Protein AF-A0A4V2Y068-F1 (afdb_monomer)

pLDDT: mean 85.6, std 14.91, range [35.31, 97.5]

Sequence (86 aa):
MRYEIFADRRIQVIDIDDVGGEHVLEFVDPNVDPDGAVLAVYSVSNDWSRARVSISPKVEDVSVEFMSWALQIAQRTFSAPGTDGA

Secondary structure (DSSP, 8-state):
-EEEEETTEEEEEEEEEEETTEEEEEEE-TTT-TTS-SEEEEESSS-GGG-EEEE-TTSS---HHHHHHHHHHHHHHHTSPP----

Structure (mmCIF, N/CA/C/O backbone):
data_AF-A0A4V2Y068-F1
#
_entry.id   AF-A0A4V2Y068-F1
#
loop_
_atom_site.group_PDB
_atom_site.id
_atom_site.type_symbol
_atom_site.label_atom_id
_atom_site.label_alt_id
_atom_site.label_comp_id
_atom_site.label_asym_id
_atom_site.label_entity_id
_atom_site.label_seq_id
_atom_site.pdbx_PDB_ins_code
_atom_site.Cartn_x
_atom_site.Cartn_y
_atom_site.Cartn_z
_atom_site.occupancy
_atom_site.B_iso_or_equiv
_atom_site.auth_seq_id
_atom_site.auth_comp_id
_atom_site.auth_asym_id
_atom_site.auth_atom_id
_atom_site.pdbx_PDB_model_num
ATOM 1 N N . MET A 1 1 ? -7.345 -0.214 -11.526 1.00 76.06 1 MET A N 1
ATOM 2 C CA . MET A 1 1 ? -7.855 -0.253 -10.134 1.00 76.06 1 MET A CA 1
ATOM 3 C C . MET A 1 1 ? -8.272 -1.673 -9.790 1.00 76.06 1 MET A C 1
ATOM 5 O O . MET A 1 1 ? -9.063 -2.255 -10.526 1.00 76.06 1 MET A O 1
ATOM 9 N N . ARG A 1 2 ? -7.737 -2.229 -8.700 1.00 92.56 2 ARG A N 1
ATOM 10 C CA . ARG A 1 2 ? -8.078 -3.569 -8.197 1.00 92.56 2 ARG A CA 1
ATOM 11 C C . ARG A 1 2 ? -8.193 -3.565 -6.671 1.00 92.56 2 ARG A C 1
ATOM 13 O O . ARG A 1 2 ? -7.908 -2.554 -6.037 1.00 92.56 2 ARG A O 1
ATOM 20 N N . TYR A 1 3 ? -8.611 -4.686 -6.093 1.00 95.56 3 TYR A N 1
ATOM 21 C CA . TYR A 1 3 ? -8.712 -4.849 -4.644 1.00 95.56 3 TYR A CA 1
ATOM 22 C C . TYR A 1 3 ? -7.941 -6.073 -4.180 1.00 95.56 3 TYR A C 1
ATOM 24 O O . TYR A 1 3 ? -7.959 -7.100 -4.851 1.00 95.56 3 TYR A O 1
ATOM 32 N N . GLU A 1 4 ? -7.320 -5.951 -3.015 1.00 96.94 4 GLU A N 1
ATOM 33 C CA . GLU A 1 4 ? -6.549 -7.003 -2.360 1.00 96.94 4 GLU A CA 1
ATOM 34 C C . GLU A 1 4 ? -6.972 -7.093 -0.889 1.00 96.94 4 GLU A C 1
ATOM 36 O O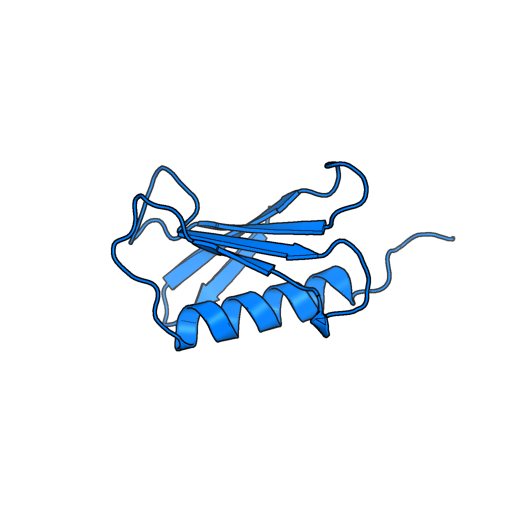 . GLU A 1 4 ? -7.467 -6.118 -0.315 1.00 96.94 4 GLU A O 1
ATOM 41 N N . ILE A 1 5 ? -6.815 -8.268 -0.278 1.00 96.81 5 ILE A N 1
ATOM 42 C CA . ILE A 1 5 ? -7.205 -8.490 1.120 1.00 96.81 5 ILE A CA 1
ATOM 43 C C . ILE A 1 5 ? -5.973 -8.453 2.023 1.00 96.81 5 ILE A C 1
ATOM 45 O O . ILE A 1 5 ? -4.983 -9.142 1.769 1.00 96.81 5 ILE A O 1
ATOM 49 N N . PHE A 1 6 ? -6.068 -7.682 3.105 1.00 96.31 6 PHE A N 1
ATOM 50 C CA . PHE A 1 6 ? -5.098 -7.659 4.194 1.00 96.31 6 PHE A CA 1
ATOM 51 C C . PHE A 1 6 ? -5.824 -7.728 5.537 1.00 96.31 6 PHE A C 1
ATOM 53 O O . PHE A 1 6 ? -6.579 -6.815 5.863 1.00 96.31 6 PHE A O 1
ATOM 60 N N . ALA A 1 7 ? -5.572 -8.779 6.324 1.00 94.38 7 ALA A N 1
ATOM 61 C CA . ALA A 1 7 ? -6.182 -8.972 7.646 1.00 94.38 7 ALA A CA 1
ATOM 62 C C . ALA A 1 7 ? -7.710 -8.738 7.633 1.00 94.38 7 ALA A C 1
ATOM 64 O O . ALA A 1 7 ? -8.225 -7.907 8.373 1.00 94.38 7 ALA A O 1
ATOM 65 N N . ASP A 1 8 ? -8.408 -9.406 6.707 1.00 95.06 8 ASP A N 1
ATOM 66 C CA . ASP A 1 8 ? -9.857 -9.289 6.458 1.00 95.06 8 ASP A CA 1
ATOM 67 C C . ASP A 1 8 ? -10.356 -7.908 5.989 1.00 95.06 8 ASP A C 1
ATOM 69 O O . ASP A 1 8 ? -11.548 -7.721 5.733 1.00 95.06 8 ASP A O 1
ATOM 73 N N . ARG A 1 9 ? -9.454 -6.942 5.787 1.00 93.88 9 ARG A N 1
ATOM 74 C CA . ARG A 1 9 ? -9.764 -5.626 5.222 1.00 93.88 9 ARG A CA 1
ATOM 75 C C . ARG A 1 9 ? -9.592 -5.642 3.712 1.00 93.88 9 ARG A C 1
ATOM 77 O O . ARG A 1 9 ? -8.635 -6.204 3.179 1.00 93.88 9 ARG A O 1
ATOM 84 N N . ARG A 1 10 ? -10.520 -4.984 3.020 1.00 96.31 10 ARG A N 1
ATOM 85 C CA . ARG A 1 10 ? -10.473 -4.793 1.570 1.00 96.31 10 ARG A CA 1
ATOM 86 C C . ARG A 1 10 ? -9.710 -3.514 1.252 1.00 96.31 10 ARG A C 1
ATOM 88 O O . ARG A 1 10 ? -10.221 -2.421 1.470 1.00 96.31 10 ARG A O 1
ATOM 95 N N . ILE A 1 11 ? -8.516 -3.676 0.701 1.00 97.50 11 ILE A N 1
ATOM 96 C CA . ILE A 1 11 ? -7.611 -2.588 0.347 1.00 97.50 11 ILE A CA 1
ATOM 97 C C . ILE A 1 11 ? -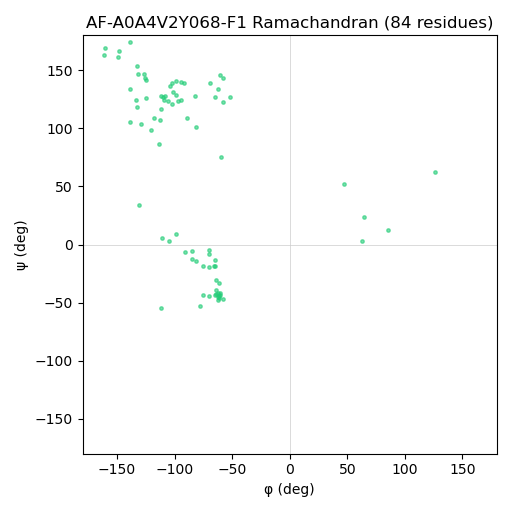7.747 -2.315 -1.144 1.00 97.50 11 ILE A C 1
ATOM 99 O O . ILE A 1 11 ? -7.674 -3.234 -1.965 1.00 97.50 11 ILE A O 1
ATOM 103 N N . GLN A 1 12 ? -7.967 -1.059 -1.506 1.00 97.00 12 GLN A N 1
ATOM 104 C CA . GLN A 1 12 ? -7.955 -0.636 -2.898 1.00 97.00 12 GLN A CA 1
ATOM 105 C C . GLN A 1 12 ? -6.510 -0.398 -3.336 1.00 97.00 12 GLN A C 1
ATOM 107 O O . GLN A 1 12 ? -5.767 0.328 -2.683 1.00 97.00 12 GLN A O 1
ATOM 112 N N . VAL A 1 13 ? -6.132 -1.019 -4.452 1.00 96.06 13 VAL A N 1
ATOM 113 C CA . VAL A 1 13 ? -4.817 -0.875 -5.075 1.00 96.06 13 VAL A CA 1
ATOM 114 C C . VAL A 1 13 ? -4.992 -0.134 -6.394 1.00 96.06 13 VAL A C 1
ATOM 116 O O . VAL A 1 13 ? -5.696 -0.593 -7.308 1.00 96.06 13 VAL A O 1
ATOM 119 N N . ILE A 1 14 ? -4.387 1.044 -6.466 1.00 93.88 14 ILE A N 1
ATOM 120 C CA . ILE A 1 14 ? -4.429 1.924 -7.630 1.00 93.88 14 ILE A CA 1
ATOM 121 C C . ILE A 1 14 ? -3.072 1.836 -8.304 1.00 93.88 14 ILE A C 1
ATOM 123 O O . ILE A 1 14 ? -2.054 2.057 -7.661 1.00 93.88 14 ILE A O 1
ATOM 127 N N . ASP A 1 15 ? -3.092 1.468 -9.579 1.00 91.12 15 ASP A N 1
ATOM 128 C CA . ASP A 1 15 ? -1.904 1.395 -10.417 1.00 91.12 15 ASP A CA 1
ATOM 129 C C . ASP A 1 15 ? -1.807 2.682 -11.227 1.00 91.12 15 ASP A C 1
ATOM 131 O O . ASP A 1 15 ? -2.782 3.060 -11.890 1.00 91.12 15 ASP A O 1
ATOM 135 N N . ILE A 1 16 ? -0.685 3.379 -11.097 1.00 88.25 16 ILE A N 1
ATOM 136 C CA . ILE A 1 16 ? -0.411 4.649 -11.755 1.00 88.25 16 ILE A CA 1
ATOM 137 C C . ILE A 1 16 ? 0.833 4.436 -12.618 1.00 88.25 16 ILE A C 1
ATOM 139 O O . ILE A 1 16 ? 1.961 4.493 -12.132 1.00 88.25 16 ILE A O 1
ATOM 143 N N . ASP A 1 17 ? 0.594 4.197 -13.906 1.00 71.12 17 ASP A N 1
ATOM 144 C CA . ASP A 1 17 ? 1.611 3.752 -14.870 1.00 71.12 17 ASP A CA 1
ATOM 145 C C . ASP A 1 17 ? 2.193 4.880 -15.754 1.00 71.12 17 ASP A C 1
ATOM 147 O O . ASP A 1 17 ? 2.930 4.605 -16.695 1.00 71.12 17 ASP A O 1
ATOM 151 N N . ASP A 1 18 ? 1.894 6.159 -15.488 1.00 60.25 18 ASP A N 1
ATOM 152 C CA . ASP A 1 18 ? 2.194 7.255 -16.437 1.00 60.25 18 ASP A CA 1
ATOM 153 C C . ASP A 1 18 ? 2.908 8.472 -15.815 1.00 60.25 18 ASP A C 1
ATOM 155 O O . ASP A 1 18 ? 2.693 9.623 -16.201 1.00 60.25 18 ASP A O 1
ATOM 159 N N . VAL A 1 19 ? 3.775 8.243 -14.821 1.00 60.72 19 VAL A N 1
ATOM 160 C CA . VAL A 1 19 ? 4.599 9.310 -14.225 1.00 60.72 19 VAL A CA 1
ATOM 161 C C . VAL A 1 19 ? 6.072 9.064 -14.547 1.00 60.72 19 VAL A C 1
ATOM 163 O O . VAL A 1 19 ? 6.800 8.436 -13.792 1.00 60.72 19 VAL A O 1
ATOM 166 N N . GLY A 1 20 ? 6.535 9.543 -15.705 1.00 61.41 20 GLY A N 1
ATOM 167 C CA . GLY A 1 20 ? 7.974 9.665 -15.996 1.00 61.41 20 GLY A CA 1
ATOM 168 C C . GLY A 1 20 ? 8.775 8.355 -16.074 1.00 61.41 20 GLY A C 1
ATOM 169 O O . GLY A 1 20 ? 9.992 8.394 -15.894 1.00 61.41 20 GLY A O 1
ATOM 170 N N . GLY A 1 21 ? 8.124 7.219 -16.353 1.00 68.25 21 GLY A N 1
ATOM 171 C CA . GLY A 1 21 ? 8.758 5.893 -16.391 1.00 68.25 21 GLY A CA 1
ATOM 172 C C . GLY A 1 21 ? 8.848 5.196 -15.029 1.00 68.25 21 GLY A C 1
ATOM 173 O O . GLY A 1 21 ? 9.571 4.210 -14.896 1.00 68.25 21 GLY A O 1
ATOM 174 N N . GLU A 1 22 ? 8.148 5.713 -14.019 1.00 74.88 22 GLU A N 1
ATOM 175 C CA . GLU A 1 22 ? 8.006 5.085 -12.708 1.00 74.88 22 GLU A CA 1
ATOM 176 C C . GLU A 1 22 ? 6.720 4.257 -12.651 1.00 74.88 22 GLU A C 1
ATOM 178 O O . GLU A 1 22 ? 5.673 4.703 -13.115 1.00 74.88 22 GLU A O 1
ATOM 183 N N . HIS A 1 23 ? 6.792 3.084 -12.022 1.00 85.50 23 HIS A N 1
ATOM 184 C CA . HIS A 1 23 ? 5.603 2.330 -11.638 1.00 85.50 23 HIS A CA 1
ATOM 185 C C . HIS A 1 23 ? 5.244 2.675 -10.198 1.00 85.50 23 HIS A C 1
ATOM 187 O O . HIS A 1 23 ? 6.079 2.517 -9.298 1.00 85.50 23 HIS A O 1
ATOM 193 N N . VAL A 1 24 ? 4.013 3.131 -9.971 1.00 91.62 24 VAL A N 1
ATOM 194 C CA . VAL A 1 24 ? 3.525 3.529 -8.647 1.00 91.62 24 VAL A CA 1
ATOM 195 C C . VAL A 1 24 ? 2.256 2.754 -8.315 1.00 91.62 24 VAL A C 1
ATOM 197 O O . VAL A 1 24 ? 1.274 2.811 -9.048 1.00 91.62 24 VAL A O 1
ATOM 200 N N . LEU A 1 25 ? 2.250 2.076 -7.165 1.00 94.00 25 LEU A N 1
ATOM 201 C CA . LEU A 1 25 ? 1.033 1.534 -6.567 1.00 94.00 25 LEU A CA 1
ATOM 202 C C . LEU A 1 25 ? 0.654 2.311 -5.317 1.00 94.00 25 LEU A C 1
ATOM 204 O O . LEU A 1 25 ? 1.429 2.364 -4.362 1.00 94.00 25 LEU A O 1
ATOM 208 N N . GLU A 1 26 ? -0.569 2.824 -5.282 1.00 95.69 26 GLU A N 1
ATOM 209 C CA . GLU A 1 26 ? -1.170 3.395 -4.078 1.00 95.69 26 GLU A CA 1
ATOM 210 C C . GLU A 1 26 ? -2.097 2.390 -3.393 1.00 95.69 26 GLU A C 1
ATOM 212 O O . GLU A 1 26 ? -2.846 1.657 -4.047 1.00 95.69 26 GLU A O 1
ATOM 217 N N . PHE A 1 27 ? -2.063 2.383 -2.061 1.00 97.00 27 PHE A N 1
ATOM 218 C CA . PHE A 1 27 ? -2.839 1.484 -1.214 1.00 97.00 27 PHE A CA 1
ATOM 219 C C . PHE A 1 27 ? -3.789 2.300 -0.340 1.00 97.00 27 PHE A C 1
ATOM 221 O O . PHE A 1 27 ? -3.366 2.981 0.595 1.00 97.00 27 PHE A O 1
ATOM 228 N N . VAL A 1 28 ? -5.080 2.218 -0.645 1.00 96.69 28 VAL A N 1
ATOM 229 C CA . VAL A 1 28 ? -6.155 2.919 0.064 1.00 96.69 28 VAL A CA 1
ATOM 230 C C . VAL A 1 28 ? -6.865 1.928 0.981 1.00 96.69 28 VAL A C 1
ATOM 232 O O . VAL A 1 28 ? -7.407 0.917 0.523 1.00 96.69 28 VAL A O 1
ATOM 235 N N . ASP A 1 29 ? -6.865 2.224 2.279 1.00 95.38 29 ASP A N 1
ATOM 236 C CA . ASP A 1 29 ? -7.623 1.484 3.285 1.00 95.38 29 ASP A CA 1
ATOM 237 C C . ASP A 1 29 ? -8.729 2.385 3.846 1.00 95.38 29 ASP A C 1
ATOM 239 O O . ASP A 1 29 ? -8.430 3.282 4.640 1.00 95.38 29 ASP A O 1
ATOM 243 N N . PRO A 1 30 ? -10.005 2.140 3.499 1.00 91.50 30 PRO A N 1
ATOM 244 C CA . PRO A 1 30 ? -11.108 2.989 3.938 1.00 91.50 30 PRO A CA 1
ATOM 245 C C . PRO A 1 30 ? -11.338 2.962 5.456 1.00 91.50 30 PRO A C 1
ATOM 247 O O . PRO A 1 30 ? -12.073 3.800 5.970 1.00 91.50 30 PRO A O 1
ATOM 250 N N . ASN A 1 31 ? -10.732 2.015 6.182 1.00 90.75 31 ASN A N 1
ATOM 251 C CA . ASN A 1 31 ? -10.794 1.972 7.644 1.00 90.75 31 ASN A CA 1
ATOM 252 C C . ASN A 1 31 ? -9.736 2.863 8.312 1.00 90.75 31 ASN A C 1
ATOM 254 O O . ASN A 1 31 ? -9.797 3.050 9.524 1.00 90.75 31 ASN A O 1
ATOM 258 N N . VAL A 1 32 ? -8.754 3.357 7.550 1.00 90.25 32 VAL A N 1
ATOM 259 C CA . VAL A 1 32 ? -7.647 4.190 8.044 1.00 90.25 32 VAL A CA 1
ATOM 260 C C . VAL A 1 32 ? -7.766 5.614 7.504 1.00 90.25 32 VAL A C 1
ATOM 262 O O . VAL A 1 32 ? -7.814 6.555 8.289 1.00 90.25 32 VAL A O 1
ATOM 265 N N . ASP A 1 33 ? -7.857 5.771 6.182 1.00 88.75 33 ASP A N 1
ATOM 266 C CA . ASP A 1 33 ? -8.106 7.052 5.514 1.00 88.75 33 ASP A CA 1
ATOM 267 C C . ASP A 1 33 ? -9.106 6.821 4.364 1.00 88.75 33 ASP A C 1
ATOM 269 O O . ASP A 1 33 ? -8.744 6.227 3.345 1.00 88.75 33 ASP A O 1
ATOM 273 N N . PRO A 1 34 ? -10.379 7.235 4.508 1.00 83.75 34 PRO A N 1
ATOM 274 C CA . PRO A 1 34 ? -11.389 7.035 3.470 1.00 83.75 34 PRO A CA 1
ATOM 275 C C . PRO A 1 34 ? -11.155 7.906 2.229 1.00 83.75 34 PRO A C 1
ATOM 277 O O . PRO A 1 34 ? -11.676 7.581 1.162 1.00 83.75 34 PRO A O 1
ATOM 280 N N . ASP A 1 35 ? -10.369 8.978 2.357 1.00 85.25 35 ASP A N 1
ATOM 281 C CA . ASP A 1 35 ? -10.192 10.001 1.326 1.00 85.25 35 ASP A CA 1
ATOM 282 C C . ASP A 1 35 ? -8.781 9.980 0.707 1.00 85.25 35 ASP A C 1
ATOM 284 O O . ASP A 1 35 ? -8.432 10.870 -0.076 1.00 85.25 35 ASP A O 1
ATOM 288 N N . GLY A 1 36 ? -7.935 9.006 1.061 1.00 89.19 36 GLY A N 1
ATOM 289 C CA . GLY A 1 36 ? -6.531 9.008 0.657 1.00 89.19 36 GLY A CA 1
ATOM 290 C C . GLY A 1 36 ? -5.817 7.664 0.748 1.00 89.19 36 GLY A C 1
ATOM 291 O O . GLY A 1 36 ? -6.255 6.718 1.399 1.00 89.19 36 GLY A O 1
ATOM 292 N N . ALA A 1 37 ? -4.673 7.582 0.069 1.00 93.50 37 ALA A N 1
ATOM 293 C CA . ALA A 1 37 ? -3.767 6.451 0.205 1.00 93.50 37 ALA A CA 1
ATOM 294 C C . ALA A 1 37 ? -3.119 6.458 1.595 1.00 93.50 37 ALA A C 1
ATOM 296 O O . ALA A 1 37 ? -2.688 7.500 2.084 1.00 93.50 37 ALA A O 1
ATOM 297 N N . VAL A 1 38 ? -2.999 5.282 2.203 1.00 96.00 38 VAL A N 1
ATOM 298 C CA . VAL A 1 38 ? -2.230 5.078 3.439 1.00 96.00 38 VAL A CA 1
ATOM 299 C C . VAL A 1 38 ? -0.738 5.082 3.120 1.00 96.00 38 VAL A C 1
ATOM 301 O O . VAL A 1 38 ? 0.059 5.713 3.813 1.00 96.00 38 VAL A O 1
ATOM 304 N N . LEU A 1 39 ? -0.359 4.397 2.040 1.00 96.44 39 LEU A N 1
ATOM 305 C CA . LEU A 1 39 ? 1.001 4.383 1.520 1.00 96.44 39 LEU A CA 1
ATOM 306 C C . LEU A 1 39 ? 1.008 4.212 0.001 1.00 96.44 39 LEU A C 1
ATOM 308 O O . LEU A 1 39 ? 0.050 3.704 -0.586 1.00 96.44 39 LEU A O 1
ATOM 312 N N . ALA A 1 40 ? 2.131 4.571 -0.607 1.00 95.38 40 ALA A N 1
ATOM 313 C CA . ALA A 1 40 ? 2.457 4.267 -1.988 1.00 95.38 40 ALA A CA 1
ATOM 314 C C . ALA A 1 40 ? 3.799 3.531 -2.070 1.00 95.38 40 ALA A C 1
ATOM 316 O O . ALA A 1 40 ? 4.741 3.853 -1.342 1.00 95.38 40 ALA A O 1
ATOM 317 N N . VAL A 1 41 ? 3.893 2.559 -2.973 1.00 94.50 41 VAL A N 1
ATOM 318 C CA . VAL A 1 41 ? 5.147 1.900 -3.348 1.00 94.50 41 VAL A CA 1
ATOM 319 C C . VAL A 1 41 ? 5.480 2.325 -4.765 1.00 94.50 41 VAL A C 1
ATOM 321 O O . VAL A 1 41 ? 4.649 2.159 -5.653 1.00 94.50 41 VAL A O 1
ATOM 324 N N . TYR A 1 42 ? 6.686 2.839 -4.986 1.00 91.06 42 TYR A N 1
ATOM 325 C CA . TYR A 1 42 ? 7.130 3.211 -6.323 1.00 91.06 42 TYR A CA 1
ATOM 326 C C . TYR A 1 42 ? 8.512 2.668 -6.658 1.00 91.06 42 TYR A C 1
ATOM 328 O O . TYR A 1 42 ? 9.386 2.545 -5.791 1.00 91.06 42 TYR A O 1
ATOM 336 N N . SER A 1 43 ? 8.702 2.347 -7.936 1.00 86.12 43 SER A N 1
ATOM 337 C CA . SER A 1 43 ? 9.984 1.924 -8.481 1.00 86.12 43 SER A CA 1
ATOM 338 C C . SER A 1 43 ? 10.239 2.547 -9.850 1.00 86.12 43 SER A C 1
ATOM 340 O O . SER A 1 43 ? 9.391 2.520 -10.734 1.00 86.12 43 SER A O 1
ATOM 342 N N . VAL A 1 44 ? 11.455 3.062 -10.027 1.00 77.69 44 VAL A N 1
ATOM 343 C CA . VAL A 1 44 ? 11.971 3.630 -11.289 1.00 77.69 44 VAL A CA 1
ATOM 344 C C . VAL A 1 44 ? 12.552 2.561 -12.224 1.00 77.69 44 VAL A C 1
ATOM 346 O O . VAL A 1 44 ? 13.057 2.866 -13.299 1.00 77.69 44 VAL A O 1
ATOM 349 N N . SER A 1 45 ? 12.627 1.312 -11.761 1.00 74.25 45 SER A N 1
ATOM 350 C CA . SER A 1 45 ? 13.272 0.220 -12.488 1.00 74.25 45 SER A CA 1
ATOM 351 C C . SER A 1 45 ? 12.806 -1.140 -11.979 1.00 74.25 45 SER A C 1
ATOM 353 O O . SER A 1 45 ? 12.244 -1.249 -10.891 1.00 74.25 45 SER A O 1
ATOM 355 N N . ASN A 1 46 ? 13.147 -2.199 -12.708 1.00 73.19 46 ASN A N 1
ATOM 356 C CA . ASN A 1 46 ? 12.927 -3.574 -12.252 1.00 73.19 46 ASN A CA 1
ATOM 357 C C . ASN A 1 46 ? 13.857 -3.983 -11.086 1.00 73.19 46 ASN A C 1
ATOM 359 O O . ASN A 1 46 ? 13.719 -5.079 -10.543 1.00 73.19 46 ASN A O 1
ATOM 363 N N . ASP A 1 47 ? 14.802 -3.119 -10.690 1.00 79.81 47 ASP A N 1
ATOM 364 C CA . ASP A 1 47 ? 15.639 -3.304 -9.504 1.00 79.81 47 ASP A CA 1
ATOM 365 C C . ASP A 1 47 ? 14.900 -2.874 -8.227 1.00 79.81 47 ASP A C 1
ATOM 367 O O . ASP A 1 47 ? 14.832 -1.697 -7.858 1.00 79.81 47 ASP A O 1
ATOM 371 N N . TRP A 1 48 ? 14.392 -3.879 -7.519 1.00 81.62 48 TRP A N 1
ATOM 372 C CA . TRP A 1 48 ? 13.671 -3.741 -6.256 1.00 81.62 48 TRP A CA 1
ATOM 373 C C . TRP A 1 48 ? 14.516 -3.207 -5.101 1.00 81.62 48 TRP A C 1
ATOM 375 O O . TRP A 1 48 ? 13.951 -2.699 -4.134 1.00 81.62 48 TRP A O 1
ATOM 385 N N . SER A 1 49 ? 15.850 -3.257 -5.186 1.00 81.94 49 SER A N 1
ATOM 386 C CA . SER A 1 49 ? 16.716 -2.686 -4.143 1.00 81.94 49 SER A CA 1
ATOM 387 C C . SER A 1 49 ? 16.590 -1.162 -4.043 1.00 81.94 49 SER A C 1
ATOM 389 O O . SER A 1 49 ? 16.947 -0.569 -3.024 1.00 81.94 49 SER A O 1
ATOM 391 N N . ARG A 1 50 ? 16.052 -0.526 -5.092 1.00 82.75 50 ARG A N 1
ATOM 392 C CA . ARG A 1 50 ? 15.813 0.917 -5.178 1.00 82.75 50 ARG A CA 1
ATOM 393 C C . ARG A 1 50 ? 14.345 1.305 -5.025 1.00 82.75 50 ARG A C 1
ATOM 395 O O . ARG A 1 50 ? 14.043 2.494 -5.143 1.00 82.75 50 ARG A O 1
ATOM 402 N N . ALA A 1 51 ? 13.459 0.342 -4.773 1.00 88.38 51 ALA A N 1
ATOM 403 C CA . ALA A 1 51 ? 12.054 0.616 -4.514 1.00 88.38 51 ALA A CA 1
ATOM 404 C C . ALA A 1 51 ? 11.909 1.498 -3.270 1.00 88.38 51 ALA A C 1
ATOM 406 O O . ALA A 1 51 ? 12.684 1.408 -2.314 1.00 88.38 51 ALA A O 1
ATOM 407 N N . ARG A 1 52 ? 10.909 2.373 -3.289 1.00 91.62 52 ARG A N 1
ATOM 408 C CA . ARG A 1 52 ? 10.656 3.318 -2.206 1.00 91.62 52 ARG A CA 1
ATOM 409 C C . ARG A 1 52 ? 9.219 3.205 -1.739 1.00 91.62 52 ARG A C 1
ATOM 411 O O . ARG A 1 52 ? 8.311 2.946 -2.524 1.00 91.62 52 ARG A O 1
ATOM 418 N N . VAL A 1 53 ? 9.039 3.429 -0.443 1.00 93.69 53 VAL A N 1
ATOM 419 C CA . VAL A 1 53 ? 7.731 3.508 0.201 1.00 93.69 53 VAL A CA 1
ATOM 420 C C . VAL A 1 53 ? 7.523 4.946 0.648 1.00 93.69 53 VAL A C 1
ATOM 422 O O . VAL A 1 53 ? 8.382 5.522 1.315 1.00 93.69 53 VAL A O 1
ATOM 425 N N . SER A 1 54 ? 6.394 5.524 0.264 1.00 94.56 54 SER A N 1
ATOM 426 C CA . SER A 1 54 ? 5.911 6.803 0.771 1.00 94.56 54 SER A CA 1
ATOM 427 C C . SER A 1 54 ? 4.718 6.534 1.674 1.00 94.56 54 SER A C 1
ATOM 429 O O . SER A 1 54 ? 3.794 5.838 1.263 1.00 94.56 54 SER A O 1
ATOM 431 N N . ILE A 1 55 ? 4.732 7.056 2.896 1.00 95.19 55 ILE A N 1
ATOM 432 C CA . ILE A 1 55 ? 3.620 6.930 3.844 1.00 95.19 55 ILE A CA 1
ATOM 433 C C . ILE A 1 55 ? 2.889 8.267 3.881 1.00 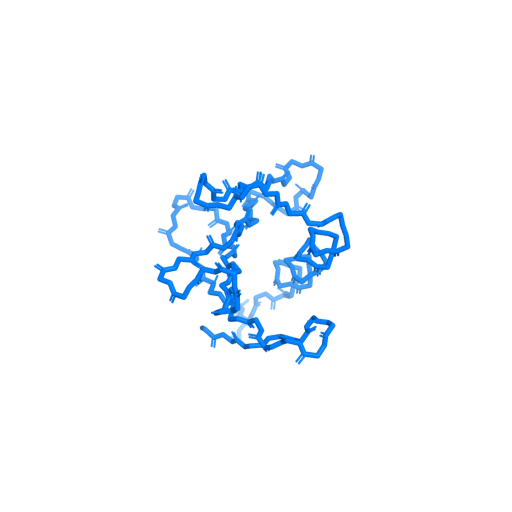95.19 55 ILE A C 1
ATOM 435 O O . ILE A 1 55 ? 3.524 9.324 3.908 1.00 95.19 55 ILE A O 1
ATOM 439 N N . SER A 1 56 ? 1.559 8.228 3.860 1.00 94.75 56 SER A N 1
ATOM 440 C CA . SER A 1 56 ? 0.752 9.440 3.938 1.00 94.75 56 SER A CA 1
ATOM 441 C C . SER A 1 56 ? 0.991 10.166 5.264 1.00 94.75 56 SER A C 1
ATOM 443 O O . SER A 1 56 ? 0.937 9.544 6.319 1.00 94.75 56 SER A O 1
ATOM 445 N N . PRO A 1 57 ? 1.186 11.495 5.261 1.00 93.44 57 PRO A N 1
ATOM 446 C CA . PRO A 1 57 ? 1.327 12.258 6.499 1.00 93.44 57 PRO A CA 1
ATOM 447 C C . PRO A 1 57 ? 0.015 12.353 7.295 1.00 93.44 57 PRO A C 1
ATOM 449 O O . PRO A 1 57 ? 0.010 12.892 8.398 1.00 93.44 57 PRO A O 1
ATOM 452 N N . LYS A 1 58 ? -1.109 11.893 6.725 1.00 92.12 58 LYS A N 1
ATOM 453 C CA . LYS A 1 58 ? -2.412 11.851 7.399 1.00 92.12 58 LYS A CA 1
ATOM 454 C C . LYS A 1 58 ? -2.572 10.638 8.316 1.00 92.12 58 LYS A C 1
ATOM 456 O O . LYS A 1 58 ? -3.505 10.625 9.113 1.00 92.12 58 LYS A O 1
ATOM 461 N N . VAL A 1 59 ? -1.699 9.637 8.194 1.00 90.81 59 VAL A N 1
ATOM 462 C CA . VAL A 1 59 ? -1.682 8.472 9.081 1.00 90.81 59 VAL A CA 1
ATOM 463 C C . VAL A 1 59 ? -0.550 8.622 10.092 1.00 90.81 59 VAL A C 1
ATOM 465 O O . VAL A 1 59 ? 0.527 9.111 9.756 1.00 90.81 59 VAL A O 1
ATOM 468 N N . GLU A 1 60 ? -0.809 8.254 11.346 1.00 88.88 60 GLU A N 1
ATOM 469 C CA . GLU A 1 60 ? 0.184 8.350 12.424 1.00 88.88 60 GLU A CA 1
ATOM 470 C C . GLU A 1 60 ? 1.300 7.318 12.235 1.00 88.88 60 GLU A C 1
ATOM 472 O O . GLU A 1 60 ? 2.485 7.634 12.346 1.00 88.88 60 GLU A O 1
ATOM 477 N N . ASP A 1 61 ? 0.914 6.091 11.897 1.00 89.62 61 ASP A N 1
ATOM 478 C CA . ASP A 1 61 ? 1.811 4.973 11.691 1.00 89.62 61 ASP A CA 1
ATOM 479 C C . ASP A 1 61 ? 1.280 3.995 10.635 1.00 89.62 61 ASP A C 1
ATOM 481 O O . ASP A 1 61 ? 0.131 4.030 10.190 1.00 89.62 61 ASP A O 1
ATOM 485 N N . VAL A 1 62 ? 2.172 3.108 10.199 1.00 93.12 62 VAL A N 1
ATOM 486 C CA . VAL A 1 62 ? 1.847 1.978 9.334 1.00 93.12 62 VAL A CA 1
ATOM 487 C C . VAL A 1 62 ? 2.526 0.748 9.908 1.00 93.12 62 VAL A C 1
ATOM 489 O O . VAL A 1 62 ? 3.746 0.722 10.072 1.00 93.12 62 VAL A O 1
ATOM 492 N N . SER A 1 63 ? 1.738 -0.292 10.184 1.00 94.31 63 SER A N 1
ATOM 493 C CA . SER A 1 63 ? 2.282 -1.568 10.658 1.00 94.31 63 SER A CA 1
ATOM 494 C C . SER A 1 63 ? 3.300 -2.153 9.672 1.00 94.31 63 SER A C 1
ATOM 496 O O . SER A 1 63 ? 3.129 -2.087 8.447 1.00 94.31 63 SER A O 1
ATOM 498 N N . VAL A 1 64 ? 4.346 -2.782 10.208 1.00 95.31 64 VAL A N 1
ATOM 499 C CA . VAL A 1 64 ? 5.367 -3.460 9.396 1.00 95.31 64 VAL A CA 1
ATOM 500 C C . VAL A 1 64 ? 4.743 -4.591 8.575 1.00 95.31 64 VAL A C 1
ATOM 502 O O . VAL A 1 64 ? 5.164 -4.812 7.437 1.00 95.31 64 VAL A O 1
ATOM 505 N N . GLU A 1 65 ? 3.713 -5.271 9.093 1.00 96.50 65 GLU A N 1
ATOM 506 C CA . GLU A 1 65 ? 2.981 -6.290 8.339 1.00 96.50 65 GLU A CA 1
ATOM 507 C C . GLU A 1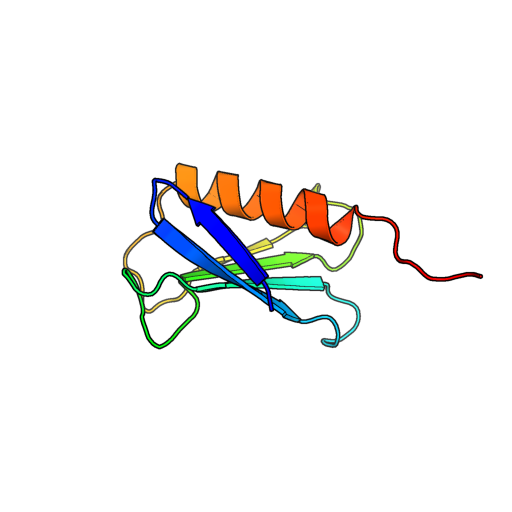 65 ? 2.291 -5.704 7.103 1.00 96.50 65 GLU A C 1
ATOM 509 O O . GLU A 1 65 ? 2.410 -6.274 6.018 1.00 96.50 65 GLU A O 1
ATOM 514 N N . PHE A 1 66 ? 1.615 -4.556 7.235 1.00 95.88 66 PHE A N 1
ATOM 515 C CA . PHE A 1 66 ? 0.947 -3.906 6.104 1.00 95.88 66 PHE A CA 1
ATOM 516 C C . PHE A 1 66 ? 1.950 -3.430 5.054 1.00 95.88 66 PHE A C 1
ATOM 518 O O . PHE A 1 66 ? 1.759 -3.673 3.863 1.00 95.88 66 PHE A O 1
ATOM 525 N N . MET A 1 67 ? 3.060 -2.825 5.486 1.00 95.81 67 MET A N 1
ATOM 526 C CA . MET A 1 67 ? 4.131 -2.403 4.582 1.00 95.81 67 MET A CA 1
ATOM 527 C C . MET A 1 67 ? 4.752 -3.596 3.839 1.00 95.81 67 MET A C 1
ATOM 529 O O . MET A 1 67 ? 4.941 -3.544 2.625 1.00 95.81 67 MET A O 1
ATOM 533 N N . SER A 1 68 ? 5.027 -4.695 4.545 1.00 95.62 68 SER A N 1
ATOM 534 C CA . SER A 1 68 ? 5.590 -5.912 3.946 1.00 95.62 68 SER A CA 1
ATOM 535 C C . SER A 1 68 ? 4.630 -6.544 2.940 1.00 95.62 68 SER A C 1
ATOM 537 O O . SER A 1 68 ? 5.042 -6.950 1.853 1.00 95.62 68 SER A O 1
ATOM 539 N N . TRP A 1 69 ? 3.340 -6.596 3.274 1.00 96.88 69 TRP A N 1
ATOM 540 C CA . TRP A 1 69 ? 2.296 -7.060 2.368 1.00 96.88 69 TRP A CA 1
ATOM 541 C C . TRP A 1 69 ? 2.201 -6.177 1.115 1.00 96.88 69 TRP A C 1
ATOM 543 O O . TRP A 1 69 ? 2.197 -6.700 0.001 1.00 96.88 69 TRP A O 1
ATOM 553 N N . ALA A 1 70 ? 2.217 -4.851 1.267 1.00 96.06 70 ALA A N 1
ATOM 554 C CA . ALA A 1 70 ? 2.157 -3.921 0.143 1.00 96.06 70 ALA A CA 1
ATOM 555 C C . ALA A 1 70 ? 3.364 -4.069 -0.801 1.00 96.06 70 ALA A C 1
ATOM 557 O O . ALA A 1 70 ? 3.196 -4.108 -2.021 1.00 96.06 70 ALA A O 1
ATOM 558 N N . LEU A 1 71 ? 4.571 -4.245 -0.252 1.00 94.00 71 LEU A N 1
ATOM 559 C CA . LEU A 1 71 ? 5.781 -4.518 -1.035 1.00 94.00 71 LEU A CA 1
ATOM 560 C C . LEU A 1 71 ? 5.665 -5.817 -1.846 1.00 94.00 71 LEU A C 1
ATOM 562 O O . LEU A 1 71 ? 6.029 -5.838 -3.019 1.00 94.00 71 LEU A O 1
ATOM 566 N N . GLN A 1 72 ? 5.109 -6.886 -1.267 1.00 93.75 72 GLN A N 1
ATOM 567 C CA . GLN A 1 72 ? 4.879 -8.141 -1.995 1.00 93.75 72 GLN A CA 1
ATOM 568 C C . GLN A 1 72 ? 3.869 -7.972 -3.137 1.00 93.75 72 GLN A C 1
ATOM 570 O O . GLN A 1 72 ? 4.047 -8.542 -4.215 1.00 93.75 72 GLN A O 1
ATOM 575 N N . ILE A 1 73 ? 2.808 -7.191 -2.914 1.00 94.50 73 ILE A N 1
ATOM 576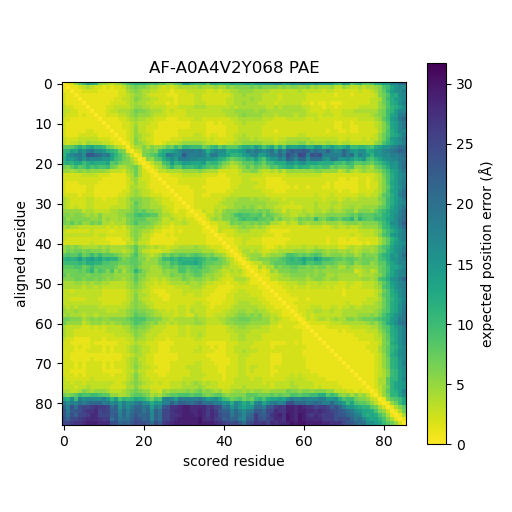 C CA . ILE A 1 73 ? 1.807 -6.874 -3.939 1.00 94.50 73 ILE A CA 1
ATOM 577 C C . ILE A 1 73 ? 2.458 -6.106 -5.090 1.00 94.50 73 ILE A C 1
ATOM 579 O O . ILE A 1 73 ? 2.285 -6.480 -6.253 1.00 94.50 73 ILE A O 1
ATOM 583 N N . ALA A 1 74 ? 3.247 -5.081 -4.773 1.00 92.38 74 ALA A N 1
ATOM 584 C CA . ALA A 1 74 ? 3.981 -4.310 -5.765 1.00 92.38 74 ALA A CA 1
ATOM 585 C C . ALA A 1 74 ? 4.958 -5.198 -6.549 1.00 92.38 74 ALA A C 1
ATOM 587 O O . ALA A 1 74 ? 4.960 -5.161 -7.779 1.00 92.38 74 ALA A O 1
ATOM 588 N N . GLN A 1 75 ? 5.683 -6.094 -5.868 1.00 89.88 75 GLN A N 1
ATOM 589 C CA . GLN A 1 75 ? 6.611 -7.027 -6.508 1.00 89.88 75 GLN A CA 1
ATOM 590 C C . GLN A 1 75 ? 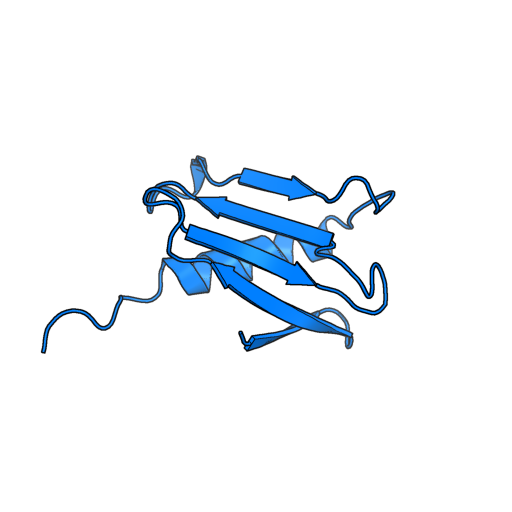5.947 -7.922 -7.537 1.00 89.88 75 GLN A C 1
ATOM 592 O O . GLN A 1 75 ? 6.434 -8.023 -8.662 1.00 89.88 75 GLN A O 1
ATOM 597 N N . ARG A 1 76 ? 4.807 -8.520 -7.193 1.00 89.56 76 ARG A N 1
ATOM 598 C CA . ARG A 1 76 ? 4.034 -9.330 -8.142 1.00 89.56 76 ARG A CA 1
ATOM 599 C C . ARG A 1 76 ? 3.493 -8.520 -9.315 1.00 89.56 76 ARG A C 1
ATOM 601 O O . ARG A 1 76 ? 3.332 -9.078 -10.391 1.00 89.56 76 ARG A O 1
ATOM 608 N N . THR A 1 77 ? 3.208 -7.239 -9.104 1.00 87.31 77 THR A N 1
ATOM 609 C CA . THR A 1 77 ? 2.594 -6.380 -10.124 1.00 87.31 77 THR A CA 1
ATOM 610 C C . THR A 1 77 ? 3.616 -5.923 -11.144 1.00 87.31 77 THR A C 1
ATOM 612 O O . THR A 1 77 ? 3.428 -6.188 -12.322 1.00 87.31 77 THR A O 1
ATOM 615 N N . PHE A 1 78 ? 4.736 -5.344 -10.705 1.00 81.69 78 PHE A N 1
ATOM 616 C CA . PHE A 1 78 ? 5.752 -4.848 -11.641 1.00 81.69 78 PHE A CA 1
ATOM 617 C C . PHE A 1 78 ? 6.581 -5.979 -12.264 1.00 81.69 78 PHE A C 1
ATOM 619 O O . PHE A 1 78 ? 7.227 -5.782 -13.284 1.00 81.69 78 PHE A O 1
ATOM 626 N N . SER A 1 79 ? 6.584 -7.172 -11.654 1.00 74.25 79 SER A N 1
ATOM 627 C CA . SER A 1 79 ? 7.273 -8.349 -12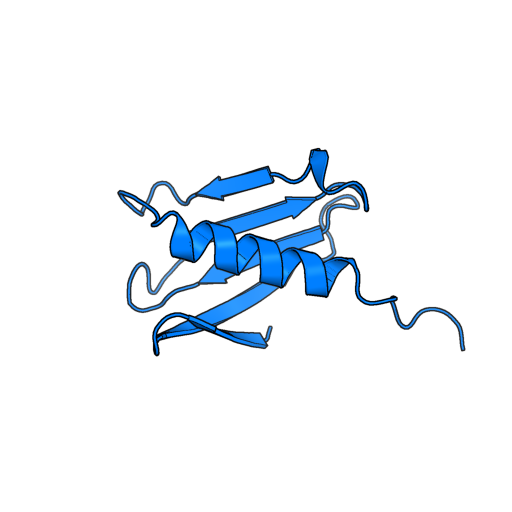.209 1.00 74.25 79 SER A CA 1
ATOM 628 C C . SER A 1 79 ? 6.379 -9.198 -13.114 1.00 74.25 79 SER A C 1
ATOM 630 O O . SER A 1 79 ? 6.865 -10.164 -13.705 1.00 74.25 79 SER A O 1
ATOM 632 N N . ALA A 1 80 ? 5.080 -8.895 -13.207 1.00 62.81 80 ALA A N 1
ATOM 633 C CA . ALA A 1 80 ? 4.234 -9.538 -14.197 1.00 62.81 80 ALA A CA 1
ATOM 634 C C . ALA A 1 80 ? 4.733 -9.106 -15.587 1.00 62.81 80 ALA A C 1
ATOM 636 O O . ALA A 1 80 ? 4.884 -7.906 -15.816 1.00 62.81 80 ALA A O 1
ATOM 637 N N . PRO A 1 81 ? 5.035 -10.040 -16.508 1.00 47.34 81 PRO A N 1
ATOM 638 C CA . PRO A 1 81 ? 5.409 -9.659 -17.859 1.00 47.34 81 PRO A CA 1
ATOM 639 C C . PRO A 1 81 ? 4.267 -8.836 -18.448 1.00 47.34 81 PRO A C 1
ATOM 641 O O . PRO A 1 81 ? 3.127 -9.306 -18.506 1.00 47.34 81 PRO A O 1
ATOM 644 N N . GLY A 1 82 ? 4.583 -7.611 -18.865 1.00 45.69 82 GLY A N 1
ATOM 645 C CA . GLY A 1 82 ? 3.691 -6.833 -19.701 1.00 45.69 82 GLY A CA 1
ATOM 646 C C . GLY A 1 82 ? 3.287 -7.692 -20.892 1.00 45.69 82 GLY A C 1
ATOM 647 O O . GLY A 1 82 ? 4.127 -8.269 -21.585 1.00 45.69 82 GLY A O 1
ATOM 648 N N 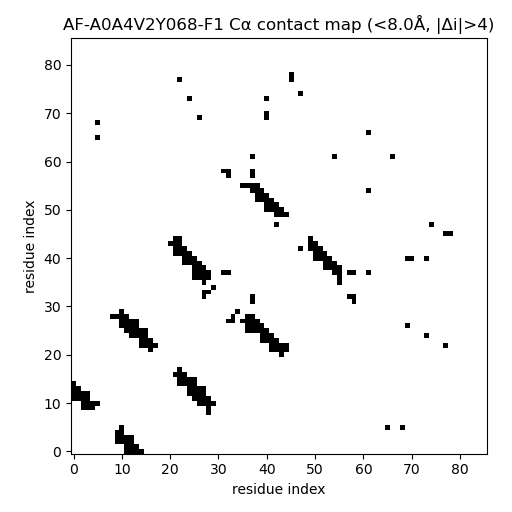. THR A 1 83 ? 1.984 -7.814 -21.098 1.00 45.22 83 THR A N 1
ATOM 649 C CA . THR A 1 83 ? 1.389 -8.125 -22.391 1.00 45.22 83 THR A CA 1
ATOM 650 C C . THR A 1 83 ? 1.779 -7.028 -23.378 1.00 45.22 83 THR A C 1
ATOM 652 O O . THR A 1 83 ? 0.959 -6.180 -23.697 1.00 45.22 83 THR A O 1
ATOM 655 N N . ASP A 1 84 ? 3.025 -7.052 -23.838 1.00 42.62 84 ASP A N 1
ATOM 656 C CA . ASP A 1 84 ? 3.523 -6.269 -24.960 1.00 42.62 84 ASP A CA 1
ATOM 657 C C . ASP A 1 84 ? 4.251 -7.225 -25.910 1.00 42.62 84 ASP A C 1
ATOM 659 O O . ASP A 1 84 ? 5.369 -7.671 -25.649 1.00 42.62 84 ASP A O 1
ATOM 663 N N . GLY A 1 85 ? 3.575 -7.558 -27.015 1.00 38.78 85 GLY A N 1
ATOM 664 C CA . GLY A 1 85 ? 4.160 -8.251 -28.166 1.00 38.78 85 GLY A CA 1
ATOM 665 C C . GLY A 1 85 ? 3.440 -9.526 -28.608 1.00 38.78 85 GLY A C 1
ATOM 666 O O . GLY A 1 85 ? 4.042 -10.599 -28.589 1.00 38.78 85 GLY A O 1
ATOM 667 N N . ALA A 1 86 ? 2.179 -9.401 -29.033 1.00 35.31 86 ALA A N 1
ATOM 668 C CA . ALA A 1 86 ? 1.591 -10.263 -30.064 1.00 35.31 86 ALA A CA 1
ATOM 669 C C . ALA A 1 86 ? 1.626 -9.523 -31.407 1.00 35.31 86 ALA A C 1
ATOM 671 O O . ALA A 1 86 ? 1.467 -8.280 -31.378 1.00 35.31 86 ALA A O 1
#

Radius of gyration: 13.05 Å; Cα contacts (8 Å, |Δi|>4): 129; chains: 1; bounding box: 28×22×42 Å

Mean predicted aligned error: 5.82 Å

Solvent-accessible surface area (backbone atoms only — not comparable to full-atom values): 5275 Å² total; per-residue (Å²): 116,51,74,48,80,54,95,93,37,75,29,39,38,40,72,45,78,82,56,93,73,28,46,36,41,34,36,28,33,66,89,80,38,74,89,42,52,54,33,34,44,39,28,76,55,94,58,68,93,68,48,46,76,48,69,35,87,89,49,95,77,76,57,68,67,58,53,53,51,51,50,52,53,49,50,58,55,76,66,46,80,72,97,75,84,133

Nearest PDB structures (foldseek):
  4bi1-assembly1_A  TM=4.876E-01  e=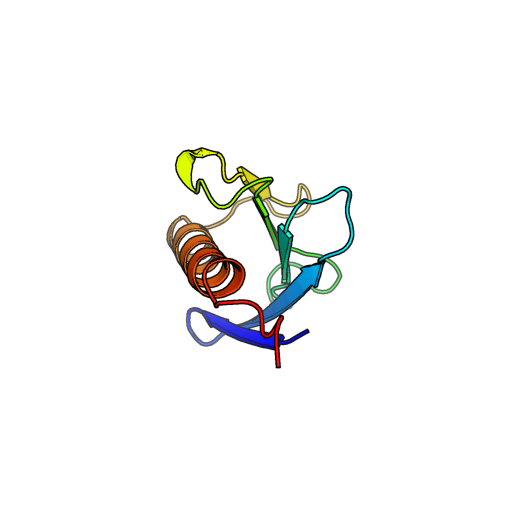1.411E+00  Homo sapiens
  6erd-assembly1_A  TM=3.562E-01  e=1.175E+00  Bacillus cereus ATCC 14579
  6erd-assembly2_D  TM=3.122E-01  e=2.598E+00  Bacillus cereus ATCC 14579
  2qux-assembly5_M  TM=2.987E-01  e=3.316E+00  Pseudomonas phage PP7

Foldseek 3Di:
DDWDDDPNFIWDWDWDCDDPQKTKIFTDGCVFPVPGGQKMWIDNDLPLVPIDIGGDPSGPDDDPSRVVVVSVVVNCVVPPPPPDDD